Protein AF-A0A923TCL2-F1 (afdb_monomer_lite)

Foldseek 3Di:
DPDPCLVCQLVVLQVVLVVLLVVLVVQLVCLVPVDDVVVCVVVVHDSVNSNVVSVVSNVSSVVSNVVSVVSVVVVVD

Radius of gyration: 17.23 Å; chains: 1; bounding box: 44×17×42 Å

Sequence (77 aa):
MPSLWHRMWPGLLIGSGATLIFSAVMNLVSAVILIEPSDAAALGISRAEVLVWYGAVLLAGGLLVGLGVRRRRLTRK

pLDDT: mean 83.55, std 13.32, range [51.88, 97.38]

Secondary structure (DSSP, 8-state):
---HHHHHHHHHHHHHHHHHHHHHHHHHHHHHHT--HHHHHHHT--HHHHHHHHHHHHHHHHHHHHHHHHHHHHTT-

Structure (mmCIF, N/CA/C/O backbone):
data_AF-A0A923TCL2-F1
#
_entry.id   AF-A0A923TCL2-F1
#
loop_
_atom_site.group_PDB
_atom_site.id
_atom_site.type_symbol
_atom_site.label_atom_id
_atom_site.label_alt_id
_atom_site.label_comp_id
_atom_site.label_asym_id
_atom_site.label_entity_id
_atom_site.label_seq_id
_atom_site.pdbx_PDB_ins_code
_atom_site.Cartn_x
_atom_site.Cartn_y
_atom_site.Cartn_z
_atom_site.occupancy
_atom_site.B_iso_or_equiv
_atom_site.auth_seq_id
_atom_site.auth_comp_id
_atom_site.auth_asym_id
_atom_site.auth_atom_id
_atom_site.pdbx_PDB_model_num
ATOM 1 N N . MET A 1 1 ? -23.893 -10.161 21.128 1.00 51.88 1 MET A N 1
ATOM 2 C CA . MET A 1 1 ? -22.443 -9.972 21.368 1.00 51.88 1 MET A CA 1
ATOM 3 C C . MET A 1 1 ? -21.750 -9.892 20.014 1.00 51.88 1 MET A C 1
ATOM 5 O O . MET A 1 1 ? -21.901 -10.844 19.258 1.00 51.88 1 MET A O 1
ATOM 9 N N . PRO A 1 2 ? -21.063 -8.796 19.641 1.00 60.03 2 PRO A N 1
ATOM 10 C CA . PRO A 1 2 ? -20.257 -8.809 18.422 1.00 60.03 2 PRO A CA 1
ATOM 11 C C . PRO A 1 2 ? -19.180 -9.889 18.571 1.00 60.03 2 PRO A C 1
ATOM 13 O O . PRO A 1 2 ? -18.461 -9.910 19.571 1.00 60.03 2 PRO A O 1
ATOM 16 N N . SER A 1 3 ? -19.116 -10.817 17.615 1.00 77.12 3 SER A N 1
ATOM 17 C CA . SER A 1 3 ? -18.145 -11.912 17.626 1.00 77.12 3 SER A CA 1
ATOM 18 C C . SER A 1 3 ? -16.712 -11.364 17.661 1.00 77.12 3 SER A C 1
ATOM 20 O O . SER A 1 3 ? -16.423 -10.291 17.120 1.00 77.12 3 SER A O 1
ATOM 22 N N . LEU A 1 4 ? -15.801 -12.106 18.301 1.00 74.31 4 LEU A N 1
ATOM 23 C CA . LEU A 1 4 ? -14.364 -11.794 18.409 1.00 74.31 4 LEU A CA 1
ATOM 24 C C . LEU A 1 4 ? -13.750 -11.398 17.049 1.00 74.31 4 LEU A C 1
ATOM 26 O O . LEU A 1 4 ? -12.925 -10.487 16.963 1.00 74.31 4 LEU A O 1
ATOM 30 N N . TRP A 1 5 ? -14.266 -12.001 15.977 1.00 71.56 5 TRP A N 1
ATOM 31 C CA . TRP A 1 5 ? -13.951 -11.716 14.581 1.00 71.56 5 TRP A CA 1
ATOM 32 C C . TRP A 1 5 ? -14.079 -10.233 14.189 1.00 71.56 5 TRP A C 1
ATOM 34 O O . TRP A 1 5 ? -13.171 -9.665 13.581 1.00 71.56 5 TRP A O 1
ATOM 44 N N . HIS A 1 6 ? -15.156 -9.551 14.595 1.00 74.19 6 HIS A N 1
ATOM 45 C CA . HIS A 1 6 ? -15.377 -8.141 14.244 1.00 74.19 6 HIS A CA 1
ATOM 46 C C . HIS A 1 6 ? -14.411 -7.181 14.945 1.00 74.19 6 HIS A C 1
ATOM 48 O O . HIS A 1 6 ? -14.160 -6.086 14.439 1.00 74.19 6 HIS A O 1
ATOM 54 N N . ARG A 1 7 ? -13.853 -7.583 16.094 1.00 76.12 7 ARG A N 1
ATOM 55 C CA . ARG A 1 7 ? -12.836 -6.801 16.811 1.00 76.12 7 ARG A CA 1
ATOM 56 C C . ARG A 1 7 ? -11.445 -6.961 16.200 1.00 76.12 7 ARG A C 1
ATOM 58 O O . ARG A 1 7 ? -10.678 -6.003 16.218 1.00 76.12 7 ARG A O 1
ATOM 65 N N . MET A 1 8 ? -11.135 -8.131 15.640 1.00 85.12 8 MET A N 1
ATOM 66 C CA . MET A 1 8 ? -9.829 -8.417 15.033 1.00 85.12 8 MET A CA 1
ATOM 67 C C . MET A 1 8 ? -9.711 -7.894 13.596 1.00 85.12 8 MET A C 1
ATOM 69 O O . MET A 1 8 ? -8.633 -7.463 13.191 1.00 85.12 8 MET A O 1
ATOM 73 N N . TRP A 1 9 ? -10.818 -7.857 12.846 1.00 86.69 9 TRP A N 1
ATOM 74 C CA . TRP A 1 9 ? -10.846 -7.464 11.432 1.00 86.69 9 TRP A CA 1
ATOM 75 C C . TRP A 1 9 ? -10.138 -6.134 11.104 1.00 86.69 9 TRP A C 1
ATOM 77 O O . TRP A 1 9 ? -9.332 -6.105 10.174 1.00 86.69 9 TRP A O 1
ATOM 87 N N . PRO A 1 10 ? -10.344 -5.030 11.853 1.00 88.50 10 PRO A N 1
ATOM 88 C CA . PRO A 1 10 ? -9.656 -3.774 11.564 1.00 88.50 10 PRO A CA 1
ATOM 89 C C . PRO A 1 10 ? -8.138 -3.878 11.749 1.00 88.50 10 PRO A C 1
ATOM 91 O O . PRO A 1 10 ? -7.390 -3.281 10.983 1.00 88.50 10 PRO A O 1
ATOM 94 N N . GLY A 1 11 ? -7.689 -4.641 12.751 1.00 90.44 11 GLY A N 1
ATOM 95 C CA . GLY A 1 11 ? -6.269 -4.892 12.993 1.00 90.44 11 GLY A CA 1
ATOM 96 C C . GLY A 1 11 ? -5.640 -5.724 11.879 1.00 90.44 11 GLY A C 1
ATOM 97 O O . GLY A 1 11 ? -4.567 -5.374 11.401 1.00 90.44 11 GLY A O 1
ATOM 98 N N . LEU A 1 12 ? -6.344 -6.757 11.406 1.00 92.88 12 LEU A N 1
ATOM 99 C CA . LEU A 1 12 ? -5.898 -7.592 10.287 1.00 92.88 12 LEU A CA 1
ATOM 100 C C . LEU A 1 12 ? -5.774 -6.793 8.984 1.00 92.88 12 LEU A C 1
ATOM 102 O O . LEU A 1 12 ? -4.775 -6.932 8.282 1.00 92.88 12 LEU A O 1
ATOM 106 N N . LEU A 1 13 ? -6.738 -5.919 8.679 1.00 92.75 13 LEU A N 1
ATOM 107 C CA . LEU A 1 13 ? -6.684 -5.050 7.496 1.00 92.75 13 LEU A CA 1
ATOM 108 C C . LEU A 1 13 ? -5.508 -4.066 7.550 1.00 92.75 13 LEU A C 1
ATOM 110 O O . LEU A 1 13 ? -4.810 -3.880 6.558 1.00 92.75 13 LEU A O 1
ATOM 114 N N . ILE A 1 14 ? -5.269 -3.455 8.713 1.00 94.50 14 ILE A N 1
ATOM 115 C CA . ILE A 1 14 ? -4.141 -2.535 8.892 1.00 94.50 14 ILE A CA 1
ATOM 116 C C . ILE A 1 14 ? -2.815 -3.291 8.786 1.00 94.50 14 ILE A C 1
ATOM 118 O O . ILE A 1 14 ? -1.920 -2.836 8.083 1.00 94.50 14 ILE A O 1
ATOM 122 N N . GLY A 1 15 ? -2.697 -4.441 9.455 1.00 94.62 15 GLY A N 1
ATOM 123 C CA . GLY A 1 15 ? -1.484 -5.257 9.441 1.00 94.62 15 GLY A CA 1
ATOM 124 C C . GLY A 1 15 ? -1.137 -5.747 8.038 1.00 94.62 15 GLY A C 1
ATOM 125 O O . GLY A 1 15 ? -0.052 -5.461 7.546 1.00 94.62 15 GLY A O 1
ATOM 126 N N . SER A 1 16 ? -2.082 -6.404 7.359 1.00 95.12 16 SER A N 1
ATOM 127 C CA . SER A 1 16 ? -1.890 -6.882 5.980 1.00 95.12 16 SER A CA 1
ATOM 128 C C . SER A 1 16 ? -1.601 -5.744 4.999 1.00 95.12 16 SER A C 1
ATOM 130 O O . SER A 1 16 ? -0.691 -5.859 4.180 1.00 95.12 16 SER A O 1
ATOM 132 N N . GLY A 1 17 ? -2.307 -4.616 5.118 1.00 95.88 17 GLY A N 1
ATOM 133 C CA . GLY A 1 17 ? -2.043 -3.432 4.307 1.00 95.88 17 GLY A CA 1
ATOM 134 C C . GLY A 1 17 ? -0.639 -2.862 4.526 1.00 95.88 17 GLY A C 1
ATOM 135 O O . GLY A 1 17 ? 0.055 -2.563 3.558 1.00 95.88 17 GLY A O 1
ATOM 136 N N . ALA A 1 18 ? -0.178 -2.777 5.778 1.00 96.44 18 ALA A N 1
ATOM 137 C CA . ALA A 1 18 ? 1.175 -2.327 6.103 1.00 96.44 18 ALA A CA 1
ATOM 138 C C . ALA A 1 18 ? 2.253 -3.279 5.559 1.00 96.44 18 ALA A C 1
ATOM 140 O O . ALA A 1 18 ? 3.253 -2.816 5.013 1.00 96.44 18 ALA A O 1
ATOM 141 N N . THR A 1 19 ? 2.037 -4.596 5.643 1.00 97.00 19 THR A N 1
ATOM 142 C CA . THR A 1 19 ? 2.944 -5.596 5.058 1.00 97.00 19 THR A CA 1
ATOM 143 C C . THR A 1 19 ? 3.041 -5.452 3.540 1.00 97.00 19 THR A C 1
ATOM 145 O O . THR A 1 19 ? 4.144 -5.489 3.000 1.00 97.00 19 THR A O 1
ATOM 148 N N . LEU A 1 20 ? 1.915 -5.236 2.851 1.00 96.12 20 LEU A N 1
ATOM 149 C CA . LEU A 1 20 ? 1.908 -5.013 1.402 1.00 96.12 20 LEU A CA 1
ATOM 150 C C . LEU A 1 20 ? 2.625 -3.722 1.014 1.00 96.12 20 LEU A C 1
ATOM 152 O O . LEU A 1 20 ? 3.401 -3.733 0.065 1.00 96.12 20 LEU A O 1
ATOM 156 N N . ILE A 1 21 ? 2.422 -2.636 1.766 1.00 97.25 21 ILE A N 1
ATOM 157 C CA . ILE A 1 21 ? 3.148 -1.379 1.547 1.00 97.25 21 ILE A CA 1
ATOM 158 C C . ILE A 1 21 ? 4.651 -1.611 1.694 1.00 97.25 21 ILE A C 1
ATOM 160 O O . ILE A 1 21 ? 5.410 -1.249 0.802 1.00 97.25 21 ILE A O 1
ATOM 164 N N . PHE A 1 22 ? 5.083 -2.242 2.789 1.00 96.38 22 PHE A N 1
ATOM 165 C CA . PHE A 1 22 ? 6.499 -2.515 3.023 1.00 96.38 22 PHE A CA 1
ATOM 166 C C . PHE A 1 22 ? 7.102 -3.379 1.908 1.00 96.38 22 PHE A C 1
ATOM 168 O O . PHE A 1 22 ? 8.135 -3.027 1.345 1.00 96.38 22 PHE A O 1
ATOM 175 N N . SER A 1 23 ? 6.425 -4.469 1.538 1.00 95.00 23 SER A N 1
ATOM 176 C CA . SER A 1 23 ? 6.852 -5.345 0.446 1.00 95.00 23 SER A CA 1
ATOM 177 C C . SER A 1 23 ? 6.951 -4.592 -0.884 1.00 95.00 23 SER A C 1
ATOM 179 O O . SER A 1 23 ? 7.971 -4.689 -1.564 1.00 95.00 23 SER A O 1
ATOM 181 N N . ALA A 1 24 ? 5.941 -3.794 -1.238 1.00 93.75 24 ALA A N 1
ATOM 182 C CA . ALA A 1 24 ? 5.946 -3.003 -2.462 1.00 93.75 24 ALA A CA 1
ATOM 183 C C . ALA A 1 24 ? 7.081 -1.977 -2.483 1.00 93.75 24 ALA A C 1
ATOM 185 O O . ALA A 1 24 ? 7.773 -1.867 -3.488 1.00 93.75 24 ALA A O 1
ATOM 186 N N . VAL A 1 25 ? 7.317 -1.264 -1.377 1.00 94.19 25 VAL A N 1
ATOM 187 C CA . VAL A 1 25 ? 8.421 -0.299 -1.272 1.00 94.19 25 VAL A CA 1
ATOM 188 C C . VAL A 1 25 ? 9.763 -0.993 -1.461 1.00 94.19 25 VAL A C 1
ATOM 190 O O . VAL A 1 25 ? 10.557 -0.539 -2.279 1.00 94.19 25 VAL A O 1
ATOM 193 N N . MET A 1 26 ? 10.007 -2.105 -0.762 1.00 93.06 26 MET A N 1
ATOM 194 C CA . MET A 1 26 ? 11.264 -2.846 -0.896 1.00 93.06 26 MET A CA 1
ATOM 195 C C . MET A 1 26 ? 11.491 -3.302 -2.338 1.00 93.06 26 MET A C 1
ATOM 197 O O . MET A 1 26 ? 12.573 -3.096 -2.877 1.00 93.06 26 MET A O 1
ATOM 201 N N . ASN A 1 27 ? 10.460 -3.831 -2.998 1.00 90.25 27 ASN A N 1
ATOM 202 C CA . ASN A 1 27 ? 10.569 -4.273 -4.386 1.00 90.25 27 ASN A CA 1
ATOM 203 C C . ASN A 1 27 ? 10.722 -3.116 -5.383 1.00 90.25 27 ASN A C 1
ATOM 205 O O . ASN A 1 27 ? 11.476 -3.249 -6.340 1.00 90.25 27 ASN A O 1
ATOM 209 N N . LEU A 1 28 ? 10.067 -1.972 -5.166 1.00 88.12 28 LEU A N 1
ATOM 210 C CA . LEU A 1 28 ? 10.256 -0.773 -5.992 1.00 88.12 28 LEU A CA 1
ATOM 211 C C . LEU A 1 28 ? 11.679 -0.230 -5.862 1.00 88.12 28 LEU A C 1
ATOM 213 O O . LEU A 1 28 ? 12.301 0.112 -6.864 1.00 88.12 28 LEU A O 1
ATOM 217 N N . VAL A 1 29 ? 12.209 -0.179 -4.639 1.00 87.50 29 VAL A N 1
ATOM 218 C CA . VAL A 1 29 ? 13.592 0.238 -4.379 1.00 87.50 29 VAL A CA 1
ATOM 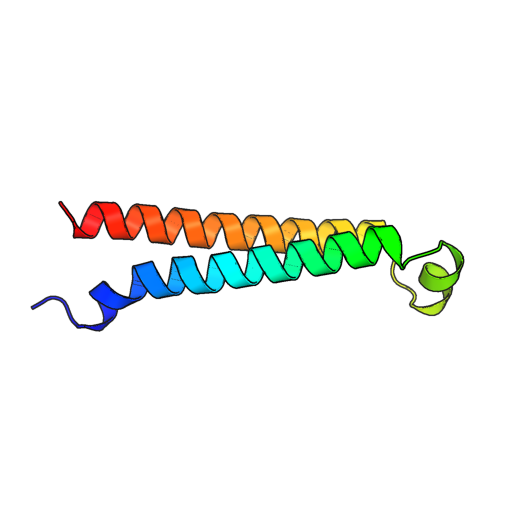219 C C . VAL A 1 29 ? 14.567 -0.732 -5.043 1.00 87.50 29 VAL A C 1
ATOM 221 O O . VAL A 1 29 ? 15.460 -0.291 -5.763 1.00 87.50 29 VAL A O 1
ATOM 224 N N . SER A 1 30 ? 14.355 -2.042 -4.896 1.00 83.31 30 SER A N 1
ATOM 225 C CA . SER A 1 30 ? 15.142 -3.053 -5.606 1.00 83.31 30 SER A CA 1
ATOM 226 C C . SER A 1 30 ? 15.050 -2.888 -7.122 1.00 83.31 30 SER A C 1
ATOM 228 O O . SER A 1 30 ? 16.072 -2.915 -7.793 1.00 83.31 30 SER A O 1
ATOM 230 N N . ALA A 1 31 ? 13.866 -2.631 -7.675 1.00 80.50 31 ALA A N 1
ATOM 231 C CA . ALA A 1 31 ? 13.685 -2.414 -9.107 1.00 80.50 31 ALA A CA 1
ATOM 232 C C . ALA A 1 31 ? 14.388 -1.149 -9.621 1.00 80.50 31 ALA A C 1
ATOM 234 O O . ALA A 1 31 ? 14.763 -1.069 -10.788 1.00 80.50 31 ALA A O 1
ATOM 235 N N . VAL A 1 32 ? 14.549 -0.137 -8.767 1.00 77.75 32 VAL A N 1
ATOM 236 C CA . VAL A 1 32 ? 15.214 1.120 -9.121 1.00 77.75 32 VAL A CA 1
ATOM 237 C C . VAL A 1 32 ? 16.734 1.016 -9.020 1.00 77.75 32 VAL A C 1
ATOM 239 O O . VAL A 1 32 ? 17.415 1.653 -9.823 1.00 77.75 32 VAL A O 1
ATOM 242 N N . ILE A 1 33 ? 17.240 0.243 -8.055 1.00 78.25 33 ILE A N 1
ATOM 243 C CA . ILE A 1 33 ? 18.670 0.136 -7.738 1.00 78.25 33 ILE A CA 1
ATOM 244 C C . ILE A 1 33 ? 19.337 -1.055 -8.438 1.00 78.25 33 ILE A C 1
ATOM 246 O O . ILE A 1 33 ? 20.461 -0.910 -8.900 1.00 78.25 33 ILE A O 1
ATOM 250 N N . LEU A 1 34 ? 18.681 -2.220 -8.503 1.00 66.69 34 LEU A N 1
ATOM 251 C CA . LEU A 1 34 ? 19.284 -3.458 -9.017 1.00 66.69 34 LEU A CA 1
ATOM 252 C C . LEU A 1 34 ? 19.025 -3.704 -10.506 1.00 66.69 34 LEU A C 1
ATOM 254 O O . LEU A 1 34 ? 19.798 -4.423 -11.119 1.00 66.69 34 LEU A O 1
ATOM 258 N N . ILE A 1 35 ? 17.960 -3.153 -11.101 1.00 61.91 35 ILE A N 1
ATOM 259 C CA . ILE A 1 35 ? 17.680 -3.397 -12.524 1.00 61.91 35 ILE A CA 1
ATOM 260 C C . ILE A 1 35 ? 18.473 -2.398 -13.371 1.00 61.91 35 ILE A C 1
ATOM 262 O O . ILE A 1 35 ? 17.979 -1.317 -13.718 1.00 61.91 35 ILE A O 1
ATOM 266 N N . GLU A 1 36 ? 19.700 -2.776 -13.725 1.00 61.53 36 GLU A N 1
ATOM 267 C CA . GLU A 1 36 ? 20.381 -2.194 -14.879 1.00 61.53 36 GLU A CA 1
ATOM 268 C C . GLU A 1 36 ? 19.657 -2.604 -16.180 1.00 61.53 36 GLU A C 1
ATOM 270 O O . GLU A 1 36 ? 19.019 -3.661 -16.239 1.00 61.53 36 GLU A O 1
ATOM 275 N N . PRO A 1 37 ? 19.715 -1.788 -17.251 1.00 58.56 37 PRO A N 1
ATOM 276 C CA . PRO A 1 37 ? 19.060 -2.099 -18.527 1.00 58.56 37 PRO A CA 1
ATOM 277 C C . PRO A 1 37 ? 19.465 -3.463 -19.115 1.00 58.56 37 PRO A C 1
ATOM 279 O O . PRO A 1 37 ? 18.691 -4.067 -19.856 1.00 58.56 37 PRO A O 1
ATOM 282 N N . SER A 1 38 ? 20.664 -3.943 -18.772 1.00 54.38 38 SER A N 1
ATOM 283 C CA . SER A 1 38 ? 21.208 -5.261 -19.116 1.00 54.38 38 SER A CA 1
ATOM 284 C C . SER A 1 38 ? 20.455 -6.418 -18.447 1.00 54.38 38 SER A C 1
ATOM 286 O O . SER A 1 38 ? 20.154 -7.404 -19.117 1.00 54.38 38 SER A O 1
ATOM 288 N N . ASP A 1 39 ? 20.080 -6.296 -17.172 1.00 59.59 39 ASP A N 1
ATOM 289 C CA . ASP A 1 39 ? 19.377 -7.354 -16.427 1.00 59.59 39 ASP A CA 1
ATOM 290 C C . ASP A 1 39 ? 17.891 -7.446 -16.803 1.00 59.59 39 ASP A C 1
ATOM 292 O O . ASP A 1 39 ? 17.301 -8.529 -16.800 1.00 59.59 39 ASP A O 1
ATOM 296 N N . ALA A 1 40 ? 17.287 -6.326 -17.218 1.00 56.22 40 ALA A N 1
ATOM 297 C CA . ALA A 1 40 ? 15.928 -6.305 -17.766 1.00 56.22 40 ALA A CA 1
ATOM 298 C C . ALA A 1 40 ? 15.796 -7.163 -19.042 1.00 56.22 40 ALA A C 1
ATOM 300 O O . ALA A 1 40 ? 14.756 -7.783 -19.270 1.00 56.22 40 ALA A O 1
ATOM 301 N N . ALA A 1 41 ? 16.858 -7.243 -19.853 1.00 58.53 41 ALA A N 1
ATOM 302 C CA . ALA A 1 41 ? 16.898 -8.099 -21.036 1.00 58.53 41 ALA A CA 1
ATOM 303 C C . ALA A 1 41 ? 17.044 -9.591 -20.679 1.00 58.53 41 ALA A C 1
ATOM 305 O O . ALA A 1 41 ? 16.472 -10.436 -21.364 1.00 58.53 41 ALA A O 1
ATOM 306 N N . ALA A 1 42 ? 17.757 -9.917 -19.594 1.00 60.84 42 ALA A N 1
ATOM 307 C CA . ALA A 1 42 ? 17.945 -11.292 -19.126 1.00 60.84 42 ALA A CA 1
ATOM 308 C C . ALA A 1 42 ? 16.697 -11.867 -18.430 1.00 60.84 42 ALA A C 1
ATOM 310 O O . ALA A 1 42 ? 16.411 -13.056 -18.554 1.00 60.84 42 ALA A O 1
ATOM 311 N N . LEU A 1 43 ? 15.937 -11.027 -17.719 1.00 64.19 43 LEU A N 1
ATOM 312 C CA . LEU A 1 43 ? 14.717 -11.424 -17.005 1.00 64.19 43 LEU A CA 1
ATOM 313 C C . LEU A 1 43 ? 13.448 -11.341 -17.865 1.00 64.19 43 LEU A C 1
ATOM 315 O O . LEU A 1 43 ? 12.398 -11.810 -17.435 1.00 64.19 43 LEU A O 1
ATOM 319 N N . GLY A 1 44 ? 13.521 -10.743 -19.060 1.00 72.25 44 GLY A N 1
ATOM 320 C CA . GLY A 1 44 ? 12.375 -10.572 -19.961 1.00 72.25 44 GLY A CA 1
ATOM 321 C C . GLY A 1 44 ? 11.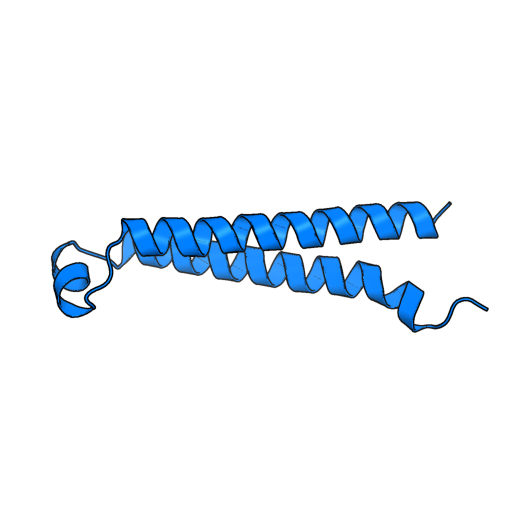274 -9.656 -19.414 1.00 72.25 44 GLY A C 1
ATOM 322 O O . GLY A 1 44 ? 10.180 -9.621 -19.969 1.00 72.25 44 GLY A O 1
ATOM 323 N N . ILE A 1 45 ? 11.547 -8.923 -18.332 1.00 72.12 45 ILE A N 1
ATOM 324 C CA . ILE A 1 45 ? 10.589 -8.050 -17.653 1.00 72.12 45 ILE A CA 1
ATOM 325 C C . ILE A 1 45 ? 11.098 -6.616 -17.743 1.00 72.12 45 ILE A C 1
ATOM 327 O O . ILE A 1 45 ? 12.247 -6.316 -17.409 1.00 72.12 45 ILE A O 1
ATOM 331 N N . SER A 1 46 ? 10.223 -5.700 -18.161 1.00 78.19 46 SER A N 1
ATOM 332 C CA . SER A 1 46 ? 10.577 -4.283 -18.221 1.00 78.19 46 SER A CA 1
ATOM 333 C C . SER A 1 46 ? 10.538 -3.638 -16.832 1.00 78.19 46 SER A C 1
ATOM 335 O O . SER A 1 46 ? 9.646 -3.894 -16.022 1.00 78.19 46 SER A O 1
ATOM 337 N N . ARG A 1 47 ? 11.460 -2.705 -16.565 1.00 75.94 47 ARG A N 1
ATOM 338 C CA . ARG A 1 47 ? 11.437 -1.897 -15.332 1.00 75.9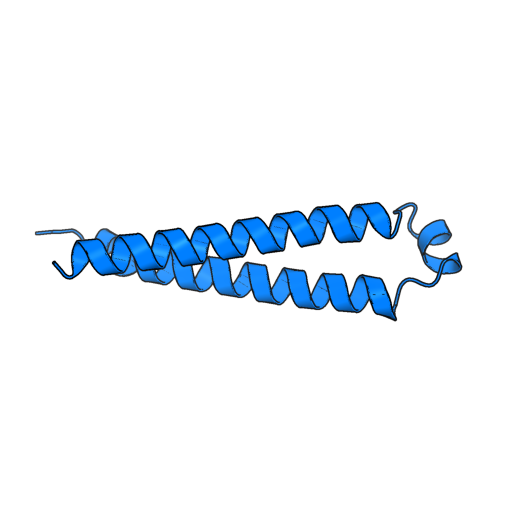4 47 ARG A CA 1
ATOM 339 C C . ARG A 1 47 ? 10.102 -1.163 -15.148 1.00 75.94 47 ARG A C 1
ATOM 341 O O . ARG A 1 47 ? 9.625 -1.040 -14.025 1.00 75.94 47 ARG A O 1
ATOM 348 N N . ALA A 1 48 ? 9.486 -0.708 -16.241 1.00 81.88 48 ALA A N 1
ATOM 349 C CA . ALA A 1 48 ? 8.178 -0.056 -16.221 1.00 81.88 48 ALA A CA 1
ATOM 350 C C . ALA A 1 48 ? 7.073 -0.993 -15.708 1.00 81.88 48 ALA A C 1
ATOM 352 O O . ALA A 1 48 ? 6.253 -0.585 -14.892 1.00 81.88 48 ALA A O 1
ATOM 353 N N . GLU A 1 49 ? 7.088 -2.256 -16.126 1.00 83.94 49 GLU A N 1
ATOM 354 C CA . GLU A 1 49 ? 6.134 -3.268 -15.678 1.00 83.94 49 GLU A CA 1
ATOM 355 C C . GLU A 1 49 ? 6.282 -3.563 -14.181 1.00 83.94 49 GLU A C 1
ATOM 357 O O . GLU A 1 49 ? 5.290 -3.567 -13.454 1.00 83.94 49 GLU A O 1
ATOM 362 N N . VAL A 1 50 ? 7.517 -3.690 -13.685 1.00 84.69 50 VAL A N 1
ATOM 363 C CA . VAL A 1 50 ? 7.793 -3.856 -12.247 1.00 84.69 50 VAL A CA 1
ATOM 364 C C . VAL A 1 50 ? 7.286 -2.656 -11.440 1.00 84.69 50 VAL A C 1
ATOM 366 O O . VAL A 1 50 ? 6.634 -2.828 -10.408 1.00 84.69 50 VAL A O 1
ATOM 369 N N . LEU A 1 51 ? 7.536 -1.434 -11.920 1.00 87.62 51 LEU A N 1
ATOM 370 C CA . LEU A 1 51 ? 7.065 -0.209 -11.270 1.00 87.62 51 LEU A CA 1
ATOM 371 C C . LEU A 1 51 ? 5.532 -0.128 -11.226 1.00 87.62 51 LEU A C 1
ATOM 373 O O . LEU A 1 51 ? 4.975 0.249 -10.196 1.00 87.62 51 LEU A O 1
ATOM 377 N N . VAL A 1 52 ? 4.847 -0.501 -12.311 1.00 92.00 52 VAL A N 1
ATOM 378 C CA . VAL A 1 52 ? 3.377 -0.516 -12.369 1.00 92.00 52 VAL A CA 1
ATOM 379 C C . VAL A 1 52 ? 2.808 -1.556 -11.406 1.00 92.00 52 VAL A C 1
ATOM 381 O O . VAL A 1 52 ? 1.925 -1.225 -10.614 1.00 92.00 52 VAL A O 1
ATOM 384 N N . TRP A 1 53 ? 3.332 -2.785 -11.420 1.00 91.25 53 TRP A N 1
ATOM 385 C CA . TRP A 1 53 ? 2.856 -3.859 -10.548 1.00 91.25 53 TRP A CA 1
ATOM 386 C C . TRP A 1 53 ? 3.021 -3.514 -9.075 1.00 91.25 53 TRP A C 1
ATOM 388 O O . TRP A 1 53 ? 2.045 -3.532 -8.323 1.00 91.25 53 TRP A O 1
ATOM 398 N N . TYR A 1 54 ? 4.227 -3.139 -8.648 1.00 92.12 54 TYR A N 1
ATOM 399 C CA . TYR A 1 54 ? 4.443 -2.811 -7.242 1.00 92.12 54 TYR A CA 1
ATOM 400 C C . TYR A 1 54 ? 3.826 -1.465 -6.847 1.00 92.12 54 TYR A C 1
ATOM 402 O O . TYR A 1 54 ? 3.413 -1.310 -5.699 1.00 92.12 54 TYR A O 1
ATOM 410 N N . GLY A 1 55 ? 3.645 -0.531 -7.784 1.00 92.94 55 GLY A N 1
ATOM 411 C CA . GLY A 1 55 ? 2.817 0.659 -7.579 1.00 92.94 55 GLY A CA 1
ATOM 412 C C . GLY A 1 55 ? 1.353 0.308 -7.284 1.00 92.94 55 GLY A C 1
ATOM 413 O O . GLY A 1 55 ? 0.762 0.845 -6.345 1.00 92.94 55 GLY A O 1
ATOM 414 N N . ALA A 1 56 ? 0.773 -0.649 -8.014 1.00 95.62 56 ALA A N 1
ATOM 415 C CA . ALA A 1 56 ? -0.576 -1.148 -7.752 1.00 95.62 56 ALA A CA 1
ATOM 416 C C . ALA A 1 56 ? -0.676 -1.871 -6.396 1.00 95.62 56 ALA A C 1
ATOM 418 O O . ALA A 1 56 ? -1.639 -1.660 -5.654 1.00 95.62 56 ALA A O 1
ATOM 419 N N . VAL A 1 57 ? 0.337 -2.663 -6.023 1.00 95.31 57 VAL A N 1
ATOM 420 C CA . VAL A 1 57 ? 0.409 -3.312 -4.699 1.00 95.31 57 VAL A CA 1
ATOM 421 C C . VAL A 1 57 ? 0.483 -2.272 -3.576 1.00 95.31 57 VAL A C 1
ATOM 423 O O . VAL A 1 57 ? -0.201 -2.416 -2.561 1.00 95.31 57 VAL A O 1
ATOM 426 N N . LEU A 1 58 ? 1.247 -1.192 -3.767 1.00 95.56 58 LEU A N 1
ATOM 427 C CA . LEU A 1 58 ? 1.334 -0.082 -2.817 1.00 95.56 58 LEU A CA 1
ATOM 428 C C . LEU A 1 58 ?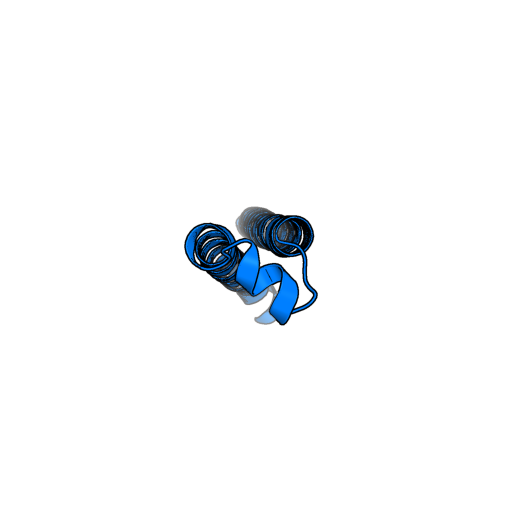 -0.040 0.574 -2.596 1.00 95.56 58 LEU A C 1
ATOM 430 O O . LEU A 1 58 ? -0.454 0.789 -1.453 1.00 95.56 58 LEU A O 1
ATOM 434 N N . LEU A 1 59 ? -0.776 0.839 -3.682 1.00 96.81 59 LEU A N 1
ATOM 435 C CA . LEU A 1 59 ? -2.137 1.382 -3.628 1.00 96.81 59 LEU A CA 1
ATOM 436 C C . LEU A 1 59 ? -3.103 0.429 -2.914 1.00 96.81 59 LEU A C 1
ATOM 438 O O . LEU A 1 59 ? -3.873 0.865 -2.055 1.00 96.81 59 LEU A O 1
ATOM 442 N N . ALA A 1 60 ? -3.038 -0.870 -3.215 1.00 97.00 60 ALA A N 1
ATOM 443 C CA . ALA A 1 60 ? -3.854 -1.885 -2.553 1.00 97.00 60 ALA A CA 1
ATOM 444 C C . ALA A 1 60 ? -3.576 -1.943 -1.041 1.00 97.00 60 ALA A C 1
ATOM 446 O O . ALA A 1 60 ? -4.510 -1.958 -0.235 1.00 97.00 60 ALA A O 1
ATOM 447 N N . GLY A 1 61 ? -2.302 -1.894 -0.640 1.00 96.69 61 GLY A N 1
ATOM 448 C CA . GLY A 1 61 ? -1.909 -1.823 0.765 1.00 96.69 61 GLY A CA 1
ATOM 449 C C . GLY A 1 61 ? -2.452 -0.571 1.463 1.00 96.69 61 GLY A C 1
ATOM 450 O O . GLY A 1 61 ? -3.045 -0.669 2.540 1.00 96.69 61 GLY A O 1
ATOM 451 N N . GLY A 1 62 ? -2.354 0.594 0.815 1.00 96.94 62 GLY A N 1
ATOM 452 C CA . GLY A 1 62 ? -2.929 1.851 1.307 1.00 96.94 62 GLY A CA 1
ATOM 453 C C . GLY A 1 62 ? -4.449 1.789 1.494 1.00 96.94 62 GLY A C 1
ATOM 454 O O . GLY A 1 62 ? -4.967 2.226 2.527 1.00 96.94 62 GLY A O 1
ATOM 455 N N . LEU A 1 63 ? -5.169 1.184 0.544 1.00 97.38 63 LEU A N 1
ATOM 456 C CA . LEU A 1 63 ? -6.615 0.970 0.637 1.00 97.38 63 LEU A CA 1
ATOM 457 C C . LEU A 1 63 ? -6.984 0.075 1.826 1.00 97.38 63 LEU A C 1
ATOM 459 O O . LEU A 1 63 ? -7.907 0.408 2.571 1.00 97.38 63 LEU A O 1
ATOM 463 N N . LEU A 1 64 ? -6.255 -1.021 2.051 1.00 96.38 64 LEU A N 1
ATOM 464 C CA . LEU A 1 64 ? -6.494 -1.917 3.187 1.00 96.38 64 LEU A CA 1
ATOM 465 C C . LEU A 1 64 ? -6.275 -1.213 4.529 1.00 96.38 64 LEU A C 1
ATOM 467 O O . LEU A 1 64 ? -7.133 -1.303 5.413 1.00 96.38 64 LEU A O 1
ATOM 471 N N . VAL A 1 65 ? -5.195 -0.434 4.659 1.00 96.62 65 VAL A N 1
ATOM 472 C CA . VAL A 1 65 ? -4.956 0.393 5.851 1.00 96.62 65 VAL A CA 1
ATOM 473 C C . VAL A 1 65 ? -6.092 1.400 6.041 1.00 96.62 65 VAL A C 1
ATOM 475 O O . VAL A 1 65 ? -6.656 1.492 7.133 1.00 96.62 65 VAL A O 1
ATOM 478 N N . GLY A 1 66 ? -6.485 2.118 4.985 1.00 94.62 66 GLY A N 1
ATOM 479 C CA . GLY A 1 66 ? -7.569 3.100 5.031 1.00 94.62 66 GLY A CA 1
ATOM 480 C C . GLY A 1 66 ? -8.908 2.491 5.457 1.00 94.62 66 GLY A C 1
ATOM 481 O O . GLY A 1 66 ? -9.590 3.021 6.341 1.00 94.62 66 GLY A O 1
ATOM 482 N N . LEU A 1 67 ? -9.269 1.335 4.893 1.00 94.56 67 LEU A N 1
ATOM 483 C CA . LEU A 1 67 ? -10.474 0.586 5.253 1.00 94.56 67 LEU A CA 1
ATOM 484 C C . LEU A 1 67 ? -10.419 0.073 6.694 1.00 94.56 67 LEU A C 1
ATOM 486 O O . LEU A 1 67 ? -11.410 0.188 7.422 1.00 94.56 67 LEU A O 1
ATOM 490 N N . GLY A 1 68 ? -9.269 -0.444 7.131 1.00 92.56 68 GLY A N 1
ATOM 491 C CA . GLY A 1 68 ? -9.052 -0.888 8.504 1.00 92.56 68 GLY A CA 1
ATOM 492 C C . GLY A 1 68 ? -9.192 0.257 9.511 1.00 92.56 68 GLY A C 1
ATOM 493 O O . GLY A 1 68 ? -9.915 0.128 10.502 1.00 92.56 68 GLY A O 1
ATOM 494 N N . VAL A 1 69 ? -8.609 1.425 9.224 1.00 93.44 69 VAL A N 1
ATOM 495 C CA . VAL A 1 69 ? -8.756 2.632 10.054 1.00 93.44 69 VAL A CA 1
ATOM 496 C C . VAL A 1 69 ? -10.208 3.110 10.086 1.00 93.44 69 VAL A C 1
ATOM 498 O O . VAL A 1 69 ? -10.732 3.388 11.168 1.00 93.44 69 VAL A O 1
ATOM 501 N N . ARG A 1 70 ? -10.891 3.167 8.935 1.00 92.31 70 ARG A N 1
ATOM 502 C CA . ARG A 1 70 ? -12.308 3.560 8.853 1.00 92.31 70 ARG A CA 1
ATOM 503 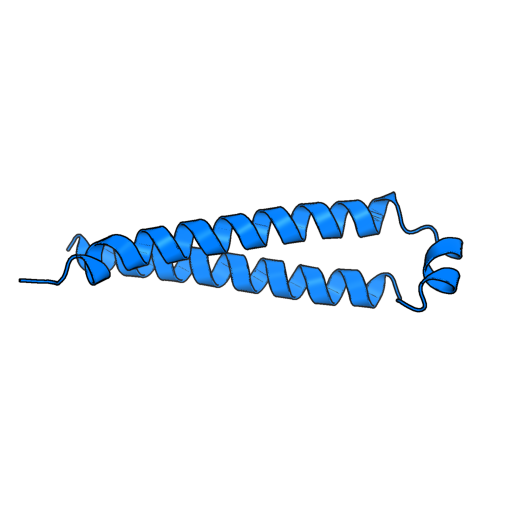C C . ARG A 1 70 ? -13.192 2.634 9.690 1.00 92.31 70 ARG A C 1
ATOM 505 O O . ARG A 1 70 ? -13.993 3.118 10.487 1.00 92.31 70 ARG A O 1
ATOM 512 N N . ARG A 1 71 ? -13.014 1.315 9.565 1.00 87.94 71 ARG A N 1
ATOM 513 C CA . ARG A 1 71 ? -13.744 0.304 10.351 1.00 87.94 71 ARG A CA 1
ATOM 514 C C . ARG A 1 71 ? -13.460 0.446 11.847 1.00 87.94 71 ARG A C 1
ATOM 516 O O . ARG A 1 71 ? -14.399 0.458 12.633 1.00 87.94 71 ARG A O 1
ATOM 523 N N . ARG A 1 72 ? -12.198 0.643 12.247 1.00 87.62 72 ARG A N 1
ATOM 524 C CA . ARG A 1 72 ? -11.817 0.852 13.657 1.00 87.62 72 ARG A CA 1
ATOM 525 C C . ARG A 1 72 ? -12.483 2.087 14.270 1.00 87.62 72 ARG A C 1
ATOM 527 O O . ARG A 1 72 ? -12.848 2.050 15.440 1.00 87.62 72 ARG A O 1
ATOM 534 N N . ARG A 1 73 ? -12.634 3.173 13.500 1.00 87.44 73 ARG A N 1
ATOM 535 C CA . ARG A 1 73 ? -13.337 4.390 13.945 1.00 87.44 73 ARG A CA 1
ATOM 536 C C . ARG A 1 73 ? -14.834 4.151 14.136 1.00 87.44 73 ARG A C 1
ATOM 538 O O . ARG A 1 73 ? -15.387 4.658 15.102 1.00 87.44 73 ARG A O 1
ATOM 545 N N . LEU A 1 74 ? -15.464 3.379 13.249 1.00 82.69 74 LEU A N 1
ATOM 546 C CA . LEU A 1 74 ? -16.887 3.038 13.350 1.00 82.69 74 LEU A CA 1
ATOM 547 C C . LEU A 1 74 ? -17.182 2.130 14.549 1.00 82.69 74 LEU A C 1
ATOM 549 O O . LEU A 1 74 ? -18.158 2.370 15.236 1.00 82.69 74 LEU A O 1
ATOM 553 N N . THR A 1 75 ? -16.325 1.150 14.850 1.00 78.25 75 THR A N 1
ATOM 554 C CA . THR A 1 75 ? -16.512 0.249 16.008 1.00 78.25 75 THR A CA 1
ATOM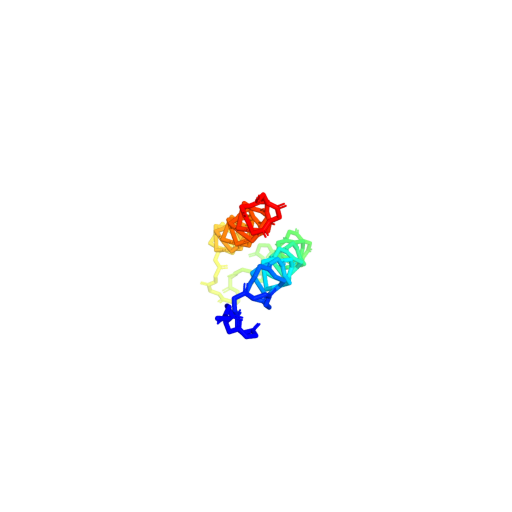 555 C C . THR A 1 75 ? -16.230 0.918 17.363 1.00 78.25 75 THR A C 1
ATOM 557 O O . THR A 1 75 ? -16.508 0.333 18.405 1.00 78.25 75 THR A O 1
ATOM 560 N N . ARG A 1 76 ? -15.614 2.109 17.372 1.00 67.56 76 ARG A N 1
ATOM 561 C CA . ARG A 1 76 ? -15.336 2.890 18.591 1.00 67.56 76 ARG A CA 1
ATOM 562 C C . ARG A 1 76 ? -16.423 3.918 18.928 1.00 67.56 76 ARG A C 1
ATOM 564 O O . ARG A 1 76 ? -16.354 4.472 20.020 1.00 67.56 76 ARG A O 1
ATOM 571 N N . LYS A 1 77 ? -17.338 4.210 18.001 1.00 56.31 77 LYS A N 1
ATOM 572 C CA . LYS A 1 77 ? -18.528 5.035 18.246 1.00 56.31 77 LYS A CA 1
ATOM 573 C C . LYS A 1 77 ? -19.673 4.148 18.709 1.00 56.31 77 LYS A C 1
ATOM 575 O O . LYS A 1 77 ? -20.483 4.663 19.501 1.00 56.31 77 LYS A O 1
#